Protein AF-A0A3L7XHW7-F1 (afdb_monomer_lite)

Sequence (167 aa):
MWRTCGRCRRSRNASSRWMKARDAVVLLGYLSVRNAALTSCLMQTAQTEMNLDYNAFWQFSIATGIIAEVLARVEGAPHEEAFTAGVLHHIGLLALDQGRPELLREALVIHKQSGVTPSDTEQKVFGFTDAELGGALALHWNFPESLASAVRDHARSLDTLPDTKSP

Foldseek 3Di:
DDDDDDDDDDDPPPPPPPPQVVNVLVVVVVVVLVVLVVVVVVVPVPDDDQPDDVVVLQVQLQVQLVVQLVVCVVVVHPSNLSSSLSNQLQVLLVVCSSPPVVLSVQLVVCCVVPVDDSQVSCCVRPVGHSQCSSLVVCVVVVHDNVSSCSSNCVPPDPVPDPDPPDD

Radius of gyration: 21.69 Å; chains: 1; bounding box: 42×37×94 Å

pLDDT: mean 73.98, std 20.66, range [32.12, 96.19]

Structure (mmCIF, N/CA/C/O backbone):
data_AF-A0A3L7XHW7-F1
#
_entry.id   AF-A0A3L7XHW7-F1
#
loop_
_atom_site.group_PDB
_atom_site.id
_atom_site.type_symbol
_atom_site.label_atom_id
_atom_site.label_alt_id
_atom_site.label_comp_id
_atom_site.label_asym_id
_atom_site.label_entity_id
_atom_site.label_seq_id
_atom_site.pdbx_PDB_ins_code
_atom_site.Cartn_x
_atom_site.Cartn_y
_atom_site.Cartn_z
_atom_site.occupancy
_atom_site.B_iso_or_equiv
_atom_site.auth_seq_id
_atom_site.auth_comp_id
_atom_site.auth_asym_id
_atom_site.auth_atom_id
_atom_site.pdbx_PDB_model_num
ATOM 1 N N . MET A 1 1 ? 3.753 12.344 -71.703 1.00 38.66 1 MET A N 1
ATOM 2 C CA . MET A 1 1 ? 4.387 11.022 -71.520 1.00 38.66 1 MET A CA 1
ATOM 3 C C . MET A 1 1 ? 4.256 10.669 -70.040 1.00 38.66 1 MET A C 1
ATOM 5 O O . MET A 1 1 ? 4.945 11.253 -69.222 1.00 38.66 1 MET A O 1
ATOM 9 N N . TRP A 1 2 ? 3.256 9.857 -69.685 1.00 32.12 2 TRP A N 1
ATOM 10 C CA . TRP A 1 2 ? 2.978 9.410 -68.311 1.00 32.12 2 TRP A CA 1
ATOM 11 C C . TRP A 1 2 ? 3.636 8.047 -68.063 1.00 32.12 2 TRP A C 1
ATOM 13 O O . TRP A 1 2 ? 3.565 7.211 -68.962 1.00 32.12 2 TRP A O 1
ATOM 23 N N . ARG A 1 3 ? 4.221 7.849 -66.868 1.00 36.28 3 ARG A N 1
ATOM 24 C CA . ARG A 1 3 ? 4.558 6.606 -66.108 1.00 36.28 3 ARG A CA 1
ATOM 25 C C . ARG A 1 3 ? 5.618 7.025 -65.055 1.00 36.28 3 ARG A C 1
ATOM 27 O O . ARG A 1 3 ? 6.489 7.800 -65.410 1.00 36.28 3 ARG A O 1
ATOM 34 N N . THR A 1 4 ? 5.651 6.666 -63.769 1.00 44.56 4 THR A N 1
ATOM 35 C CA . THR A 1 4 ? 4.936 5.702 -62.913 1.00 44.56 4 THR A CA 1
ATOM 36 C C . THR A 1 4 ? 5.271 6.003 -61.438 1.00 44.56 4 THR A C 1
ATOM 38 O O . THR A 1 4 ? 6.435 6.097 -61.081 1.00 44.56 4 THR A O 1
ATOM 41 N N . CYS A 1 5 ? 4.228 6.131 -60.613 1.00 39.75 5 CYS A N 1
ATOM 42 C CA . CYS A 1 5 ? 4.010 5.494 -59.303 1.00 39.75 5 CYS A 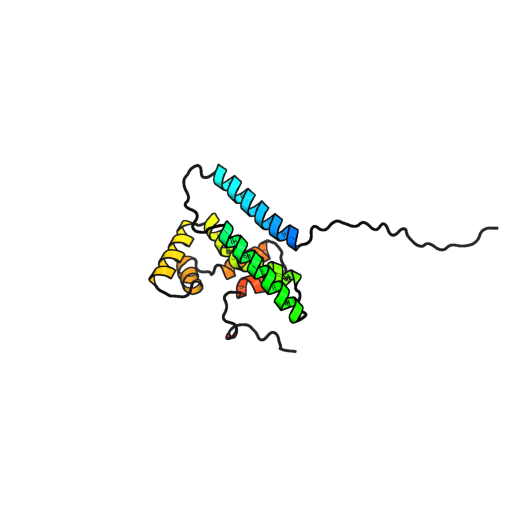CA 1
ATOM 43 C C . CYS A 1 5 ? 5.155 5.361 -58.265 1.00 39.75 5 CYS A C 1
ATOM 45 O O . CYS A 1 5 ? 6.093 4.596 -58.447 1.00 39.75 5 CYS A O 1
ATOM 47 N N . GLY A 1 6 ? 4.938 5.950 -57.079 1.00 33.47 6 GLY A N 1
ATOM 48 C CA . GLY A 1 6 ? 5.694 5.677 -55.850 1.00 33.47 6 GLY A CA 1
ATOM 49 C C . GLY A 1 6 ? 4.986 6.235 -54.614 1.00 33.47 6 GLY A C 1
ATOM 50 O O . GLY A 1 6 ? 5.365 7.261 -54.063 1.00 33.47 6 GLY A O 1
ATOM 51 N N . ARG A 1 7 ? 3.894 5.586 -54.214 1.00 43.97 7 ARG A N 1
ATOM 52 C CA . ARG A 1 7 ? 3.126 5.853 -52.992 1.00 43.97 7 ARG A CA 1
ATOM 53 C C . ARG A 1 7 ? 4.038 5.752 -51.758 1.00 43.97 7 ARG A C 1
ATOM 55 O O . ARG A 1 7 ? 4.390 4.645 -51.377 1.00 43.97 7 ARG A O 1
ATOM 62 N N . CYS A 1 8 ? 4.324 6.861 -51.074 1.00 34.16 8 CYS A N 1
ATOM 63 C CA . CYS A 1 8 ? 4.718 6.817 -49.665 1.00 34.16 8 CYS A CA 1
ATOM 64 C C . CYS A 1 8 ? 3.888 7.824 -48.863 1.00 34.16 8 CYS A C 1
ATOM 66 O O . CYS A 1 8 ? 3.802 9.010 -49.181 1.00 34.16 8 CYS A O 1
ATOM 68 N N . ARG A 1 9 ? 3.156 7.275 -47.896 1.00 36.81 9 ARG A N 1
ATOM 69 C CA . ARG A 1 9 ? 2.119 7.920 -47.092 1.00 36.81 9 ARG A CA 1
ATOM 70 C C . ARG A 1 9 ? 2.684 9.083 -46.281 1.00 36.81 9 ARG A C 1
ATOM 72 O O . ARG A 1 9 ? 3.731 8.964 -45.659 1.00 36.81 9 ARG A O 1
ATOM 79 N N . ARG A 1 10 ? 1.879 10.146 -46.176 1.00 40.97 10 ARG A N 1
ATOM 80 C CA . ARG A 1 10 ? 1.900 11.103 -45.061 1.00 40.97 10 ARG A CA 1
ATOM 81 C C . ARG A 1 10 ? 1.974 10.343 -43.730 1.00 40.97 10 ARG A C 1
ATOM 83 O O . ARG A 1 10 ? 0.967 9.774 -43.310 1.00 40.97 10 ARG A O 1
ATOM 90 N N . SER A 1 11 ? 3.119 10.389 -43.056 1.00 36.53 11 SER A N 1
ATOM 91 C CA . SER A 1 11 ? 3.155 10.224 -41.606 1.00 36.53 11 SER A CA 1
ATOM 92 C C . SER A 1 11 ? 2.684 11.540 -40.997 1.00 36.53 11 SER A C 1
ATOM 94 O O . SER A 1 11 ? 3.394 12.544 -40.988 1.00 36.53 11 SER A O 1
ATOM 96 N N . ARG A 1 12 ? 1.423 11.557 -40.562 1.00 37.59 12 ARG A N 1
ATOM 97 C CA . ARG A 1 12 ? 0.978 12.486 -39.530 1.00 37.59 12 ARG A CA 1
ATOM 98 C C . ARG A 1 12 ? 1.671 12.019 -38.252 1.00 37.59 12 ARG A C 1
ATOM 100 O O . ARG A 1 12 ? 1.258 11.003 -37.702 1.00 37.59 12 ARG A O 1
ATOM 107 N N . ASN A 1 13 ? 2.672 12.750 -37.769 1.00 36.28 13 ASN A N 1
ATOM 108 C CA . ASN A 1 13 ? 3.055 12.650 -36.364 1.00 36.28 13 ASN A CA 1
ATOM 109 C C . ASN A 1 13 ? 1.906 13.241 -35.541 1.00 36.28 13 ASN A C 1
ATOM 111 O O . ASN A 1 13 ? 1.891 14.419 -35.196 1.00 36.28 13 ASN A O 1
ATOM 115 N N . ALA A 1 14 ? 0.895 12.413 -35.290 1.00 39.47 14 ALA A N 1
ATOM 116 C CA . ALA A 1 14 ? -0.026 12.609 -34.194 1.00 39.47 14 ALA A CA 1
ATOM 117 C C . ALA A 1 14 ? 0.760 12.289 -32.921 1.00 39.47 14 ALA A C 1
ATOM 119 O O . ALA A 1 14 ? 0.809 11.150 -32.470 1.00 39.47 14 ALA A O 1
ATOM 120 N N . SER A 1 15 ? 1.420 13.302 -32.368 1.00 39.38 15 SER A N 1
ATOM 121 C CA . SER A 1 15 ? 1.868 13.301 -30.982 1.00 39.38 15 SER A CA 1
ATOM 122 C C . SER A 1 15 ? 0.622 13.301 -30.093 1.00 39.38 15 SER A C 1
ATOM 124 O O . SER A 1 15 ? 0.185 14.347 -29.608 1.00 39.38 15 SER A O 1
ATOM 126 N N . SER A 1 16 ? -0.018 12.140 -29.947 1.00 36.97 16 SER A N 1
ATOM 127 C CA . SER A 1 16 ? -1.038 11.924 -28.931 1.00 36.97 16 SER A CA 1
ATOM 128 C C . SER A 1 16 ? -0.334 12.041 -27.591 1.00 36.97 16 SER A C 1
ATOM 130 O O . SER A 1 16 ? 0.484 11.208 -27.205 1.00 36.97 16 SER A O 1
ATOM 132 N N . ARG A 1 17 ? -0.606 13.168 -26.949 1.00 39.91 17 ARG A N 1
ATOM 133 C CA . ARG A 1 17 ? -0.123 13.597 -25.650 1.00 39.91 17 ARG A CA 1
ATOM 134 C C . ARG A 1 17 ? -0.710 12.666 -24.587 1.00 39.91 17 ARG A C 1
ATOM 136 O O . ARG A 1 17 ? -1.654 13.037 -23.897 1.00 39.91 17 ARG A O 1
ATOM 143 N N . TRP A 1 18 ? -0.197 11.440 -24.501 1.00 37.34 18 TRP A N 1
ATOM 144 C CA . TRP A 1 18 ? -0.379 10.605 -23.324 1.00 37.34 18 TRP A CA 1
ATOM 145 C C . TRP A 1 18 ? 0.261 11.391 -22.183 1.00 37.34 18 TRP A C 1
ATOM 147 O O . TRP A 1 18 ? 1.479 11.567 -22.138 1.00 37.34 18 TRP A O 1
ATOM 157 N N . MET A 1 19 ? -0.571 11.971 -21.320 1.00 38.47 19 MET A N 1
ATOM 158 C CA . MET A 1 19 ? -0.148 12.334 -19.972 1.00 38.47 19 MET A CA 1
ATOM 159 C C . MET A 1 19 ? 0.566 11.085 -19.446 1.00 38.47 19 MET A C 1
ATOM 161 O O . MET A 1 19 ? -0.011 9.999 -19.541 1.00 38.47 19 MET A O 1
ATOM 165 N N . LYS A 1 20 ? 1.847 11.190 -19.066 1.00 50.34 20 LYS A N 1
ATOM 166 C CA . LYS A 1 20 ? 2.655 10.011 -18.710 1.00 50.34 20 LYS A CA 1
ATOM 167 C C . LYS A 1 20 ? 1.848 9.200 -17.700 1.00 50.34 20 LYS A C 1
ATOM 169 O O . LYS A 1 20 ? 1.232 9.813 -16.834 1.00 50.34 20 LYS A O 1
ATOM 174 N N . ALA A 1 21 ? 1.811 7.871 -17.801 1.00 51.88 21 ALA A N 1
ATOM 175 C CA . ALA A 1 21 ? 1.028 7.037 -16.880 1.00 51.88 21 ALA A CA 1
ATOM 176 C C . ALA A 1 21 ? 1.269 7.435 -15.408 1.00 51.88 21 ALA A C 1
ATOM 178 O O . ALA A 1 21 ? 0.334 7.497 -14.627 1.00 51.88 21 ALA A O 1
ATOM 179 N N . ARG A 1 22 ? 2.494 7.873 -15.087 1.00 47.69 22 ARG A N 1
ATOM 180 C CA . ARG A 1 22 ? 2.884 8.569 -13.852 1.00 47.69 22 ARG A CA 1
ATOM 181 C C . ARG A 1 22 ? 1.976 9.740 -13.446 1.00 47.69 22 ARG A C 1
ATOM 183 O O . ARG A 1 22 ? 1.453 9.753 -12.338 1.00 47.69 22 ARG A O 1
ATOM 190 N N . ASP A 1 23 ? 1.801 10.717 -14.331 1.00 47.56 23 ASP A N 1
ATOM 191 C CA . ASP A 1 23 ? 0.940 11.878 -14.103 1.00 47.56 23 ASP A CA 1
ATOM 192 C C . ASP A 1 23 ? -0.522 11.437 -14.040 1.00 47.56 23 ASP A C 1
ATOM 194 O O . ASP A 1 23 ? -1.269 11.928 -13.209 1.00 47.56 23 ASP A O 1
ATOM 198 N N . ALA A 1 24 ? -0.927 10.477 -14.874 1.00 50.34 24 ALA A N 1
ATOM 199 C CA . ALA A 1 24 ? -2.293 9.973 -14.901 1.00 50.34 24 ALA A CA 1
ATOM 200 C C . ALA A 1 24 ? -2.657 9.185 -13.636 1.00 50.34 24 ALA A C 1
ATOM 202 O O . ALA A 1 24 ? -3.743 9.390 -13.127 1.00 50.34 24 ALA A O 1
ATOM 203 N N . VAL A 1 25 ? -1.788 8.338 -13.083 1.00 55.59 25 VAL A N 1
ATOM 204 C CA . VAL A 1 25 ? -2.070 7.569 -11.858 1.00 55.59 25 VAL A CA 1
ATOM 205 C C . VAL A 1 25 ? -2.076 8.479 -10.636 1.00 55.59 25 VAL A C 1
ATOM 207 O O . VAL A 1 25 ? -2.987 8.386 -9.819 1.00 55.59 25 VAL A O 1
ATOM 210 N N . VAL A 1 26 ? -1.126 9.414 -10.536 1.00 55.91 26 VAL A N 1
ATOM 211 C CA . VAL A 1 26 ? -1.123 10.408 -9.454 1.00 55.91 26 VAL A CA 1
ATOM 212 C C . VAL A 1 26 ? -2.347 11.320 -9.559 1.00 55.91 26 VAL A C 1
ATOM 214 O O . VAL A 1 26 ? -3.008 11.573 -8.557 1.00 55.91 26 VAL A O 1
ATOM 217 N N . LEU A 1 27 ? -2.703 11.774 -10.764 1.00 53.81 27 LEU A N 1
ATOM 218 C CA . LEU A 1 27 ? -3.855 12.647 -10.986 1.00 53.81 27 LEU A CA 1
ATOM 219 C C . LEU A 1 27 ? -5.187 11.893 -10.873 1.00 53.81 27 LEU A C 1
ATOM 221 O O . LEU A 1 27 ? -6.140 12.477 -10.386 1.00 53.81 27 LEU A O 1
ATOM 225 N N . LEU A 1 28 ? -5.283 10.624 -11.278 1.00 55.44 28 LEU A N 1
ATOM 226 C CA . LEU A 1 28 ? -6.484 9.792 -11.124 1.00 55.44 28 LEU A CA 1
ATOM 227 C C . LEU A 1 28 ? -6.673 9.371 -9.672 1.00 55.44 28 LEU A C 1
ATOM 229 O O . LEU A 1 28 ? -7.797 9.445 -9.188 1.00 55.44 28 LEU A O 1
ATOM 233 N N . GLY A 1 29 ? -5.602 8.997 -8.969 1.00 55.59 29 GLY A N 1
ATOM 234 C CA . GLY A 1 29 ? -5.625 8.763 -7.528 1.00 55.59 29 GLY A CA 1
ATOM 235 C C . GLY A 1 29 ? -6.062 10.027 -6.798 1.00 55.59 29 GLY A C 1
ATOM 236 O O . GLY A 1 29 ? -7.065 10.014 -6.096 1.00 55.59 29 GLY A O 1
ATOM 237 N N . TYR A 1 30 ? -5.413 11.161 -7.075 1.00 57.78 30 TYR A N 1
ATOM 238 C CA . TYR A 1 30 ? -5.784 12.456 -6.508 1.00 57.78 30 TYR A CA 1
ATOM 239 C C . TYR A 1 30 ? -7.214 12.879 -6.863 1.00 57.78 30 TYR A C 1
ATOM 241 O O . TYR A 1 30 ? -7.951 13.283 -5.977 1.00 57.78 30 TYR A O 1
ATOM 249 N N . LEU A 1 31 ? -7.648 12.796 -8.124 1.00 53.06 31 LEU A N 1
ATOM 250 C CA . LEU A 1 31 ? -8.982 13.239 -8.549 1.00 53.06 31 LEU A CA 1
ATOM 251 C C . LEU A 1 31 ? -10.086 12.296 -8.080 1.00 53.06 31 LEU A C 1
ATOM 253 O O . LEU A 1 31 ? -11.152 12.783 -7.723 1.00 53.06 31 LEU A O 1
ATOM 257 N N . SER A 1 32 ? -9.855 10.983 -8.046 1.00 50.47 32 SER A N 1
ATOM 258 C CA . SER A 1 32 ? -10.840 10.013 -7.551 1.00 50.47 32 SER A CA 1
ATOM 259 C C . SER A 1 32 ? -10.973 10.115 -6.039 1.00 50.47 32 SER A C 1
ATOM 261 O O . SER A 1 32 ? -12.089 10.192 -5.544 1.00 50.47 32 SER A O 1
ATOM 263 N N . VAL A 1 33 ? -9.856 10.243 -5.317 1.00 51.50 33 VAL A N 1
ATOM 264 C CA . VAL A 1 33 ? -9.843 10.467 -3.864 1.00 51.50 33 VAL A CA 1
ATOM 265 C C . VAL A 1 33 ? -10.406 11.842 -3.525 1.00 51.50 33 VAL A C 1
ATOM 267 O O . VAL A 1 33 ? -11.196 11.947 -2.600 1.00 51.50 33 VAL A O 1
ATOM 270 N N . ARG A 1 34 ? -10.093 12.894 -4.293 1.00 46.00 34 ARG A N 1
ATOM 271 C CA . ARG A 1 34 ? -10.669 14.235 -4.110 1.00 46.00 34 ARG A CA 1
ATOM 272 C C . ARG A 1 34 ? -12.157 14.247 -4.410 1.00 46.00 34 ARG A C 1
ATOM 274 O O . ARG A 1 34 ? -12.903 14.870 -3.673 1.00 46.00 34 ARG A O 1
ATOM 281 N N . ASN A 1 35 ? -12.609 13.594 -5.475 1.00 46.56 35 ASN A N 1
ATOM 282 C CA . ASN A 1 35 ? -14.028 13.560 -5.814 1.00 46.56 35 ASN A CA 1
ATOM 283 C C . ASN A 1 35 ? -14.808 12.671 -4.841 1.00 46.56 35 ASN A C 1
ATOM 285 O O . ASN A 1 35 ? -15.908 13.055 -4.457 1.00 46.56 35 ASN A O 1
ATOM 289 N N . ALA A 1 36 ? -14.239 11.554 -4.382 1.00 50.59 36 ALA A N 1
ATOM 290 C CA . ALA A 1 36 ? -14.796 10.748 -3.299 1.00 50.59 36 ALA A CA 1
ATOM 291 C C . ALA A 1 36 ? -14.843 11.550 -1.995 1.00 50.59 36 ALA A C 1
ATOM 293 O O . ALA A 1 36 ? -15.895 11.614 -1.380 1.00 50.59 36 ALA A O 1
ATOM 294 N N . ALA A 1 37 ? -13.773 12.262 -1.635 1.00 46.47 37 ALA A N 1
ATOM 295 C CA . ALA A 1 37 ? -13.726 13.134 -0.465 1.00 46.47 37 ALA A CA 1
ATOM 296 C C . ALA A 1 37 ? -14.694 14.319 -0.573 1.00 46.47 37 ALA A C 1
ATOM 298 O O . ALA A 1 37 ? -15.326 14.662 0.410 1.00 46.47 37 ALA A O 1
ATOM 299 N N . LEU A 1 38 ? -14.875 14.931 -1.747 1.00 45.19 38 LEU A N 1
ATOM 300 C CA . LEU A 1 38 ? -15.845 16.012 -1.956 1.00 45.19 38 LEU A CA 1
ATOM 301 C C . LEU A 1 38 ? -17.286 15.493 -1.916 1.00 45.19 38 LEU A C 1
ATOM 303 O O . LEU A 1 38 ? -18.140 16.120 -1.297 1.00 45.19 38 LEU A O 1
ATOM 307 N N . THR A 1 39 ? -17.550 14.338 -2.532 1.00 42.44 39 THR A N 1
ATOM 308 C CA . THR A 1 39 ? -18.858 13.667 -2.459 1.00 42.44 39 THR A CA 1
ATOM 309 C C . THR A 1 39 ? -19.147 13.231 -1.024 1.00 42.44 39 THR A C 1
ATOM 311 O O . THR A 1 39 ? -20.259 13.409 -0.542 1.00 42.44 39 THR A O 1
ATOM 314 N N . SER A 1 40 ? -18.126 12.759 -0.307 1.00 44.00 40 SER A N 1
ATOM 315 C CA . SER A 1 40 ? -18.204 12.377 1.099 1.00 44.00 40 SER A CA 1
ATOM 316 C C . SER A 1 40 ? -18.366 13.588 2.013 1.00 44.00 40 SER A C 1
ATOM 318 O O . SER A 1 40 ? -19.226 13.550 2.871 1.00 44.00 40 SER A O 1
ATOM 320 N N . CYS A 1 41 ? -17.667 14.707 1.798 1.00 43.12 41 CYS A N 1
ATOM 321 C CA . CYS A 1 41 ? -17.870 15.967 2.528 1.00 43.12 41 CYS A CA 1
ATOM 322 C C . CYS A 1 41 ? -19.288 16.516 2.336 1.00 43.12 41 CYS A C 1
ATOM 324 O O . CYS A 1 41 ? -19.870 17.060 3.270 1.00 43.12 41 CYS A O 1
ATOM 326 N N . LEU A 1 42 ? -19.861 16.354 1.138 1.00 47.00 42 LEU A N 1
ATOM 327 C CA . LEU A 1 42 ? -21.264 16.685 0.876 1.00 47.00 42 LEU A CA 1
ATOM 328 C C . LEU A 1 42 ? -22.234 15.736 1.603 1.00 47.00 42 LEU A C 1
ATOM 330 O O . LEU A 1 42 ? -23.349 16.149 1.911 1.00 47.00 42 LEU A O 1
ATOM 334 N N . MET A 1 43 ? -21.815 14.504 1.913 1.00 46.94 43 MET A N 1
ATOM 335 C CA . MET A 1 43 ? -22.581 13.547 2.723 1.00 46.94 43 MET A CA 1
ATOM 336 C C . MET A 1 43 ? -22.271 13.614 4.236 1.00 46.94 43 MET A C 1
ATOM 338 O O . MET A 1 43 ? -23.107 13.216 5.041 1.00 46.94 43 MET A O 1
ATOM 342 N N . GLN A 1 44 ? -21.123 14.171 4.635 1.00 42.00 44 GLN A N 1
ATOM 343 C CA . GLN A 1 44 ? -20.580 14.250 5.999 1.00 42.00 44 GLN A CA 1
ATOM 344 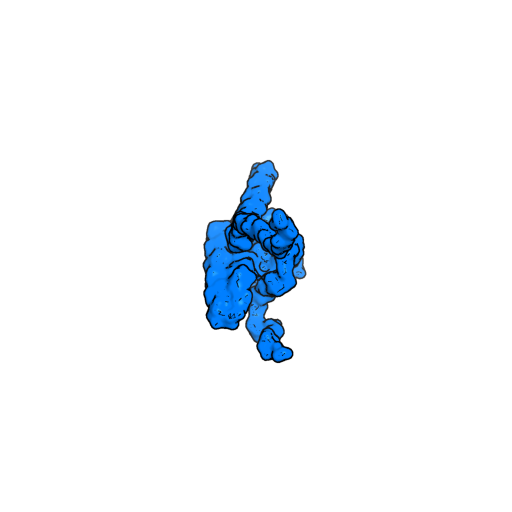C C . GLN A 1 44 ? -20.620 15.675 6.567 1.00 42.00 44 GLN A C 1
ATOM 346 O O . GLN A 1 44 ? -19.706 16.144 7.241 1.00 42.00 44 GLN A O 1
ATOM 351 N N . THR A 1 45 ? -21.767 16.332 6.451 1.00 40.97 45 THR A N 1
ATOM 352 C CA . THR A 1 45 ? -22.197 17.221 7.543 1.00 40.97 45 THR A CA 1
ATOM 353 C C . THR A 1 45 ? -22.476 16.441 8.845 1.00 40.97 45 THR A C 1
ATOM 355 O O . THR A 1 45 ? -22.800 17.042 9.866 1.00 40.97 45 THR A O 1
ATOM 358 N N . ALA A 1 46 ? -22.266 15.118 8.849 1.00 45.03 46 ALA A N 1
ATOM 359 C CA . ALA A 1 46 ? -22.148 14.258 10.016 1.00 45.03 46 ALA A CA 1
ATOM 360 C C . ALA A 1 46 ? -20.716 13.684 10.134 1.00 45.03 46 ALA A C 1
ATOM 362 O O . ALA A 1 46 ? -20.381 12.694 9.499 1.00 45.03 46 ALA A O 1
ATOM 363 N N . GLN A 1 47 ? -19.878 14.373 10.913 1.00 47.62 47 GLN A N 1
ATOM 364 C CA . GLN A 1 47 ? -18.710 13.893 11.675 1.00 47.62 47 GLN A CA 1
ATOM 365 C C . GLN A 1 47 ? -18.116 12.510 11.313 1.00 47.62 47 GLN A C 1
ATOM 367 O O . GLN A 1 47 ? -18.606 11.488 11.788 1.00 47.62 47 GLN A O 1
ATOM 372 N N . THR A 1 48 ? -16.963 12.478 10.637 1.00 52.38 48 THR A N 1
ATOM 373 C CA . THR A 1 48 ? -16.045 11.323 10.723 1.00 52.38 48 THR A CA 1
ATOM 374 C C . THR A 1 48 ? -14.614 11.811 10.895 1.00 52.38 48 THR A C 1
ATOM 376 O O . THR A 1 48 ? -14.114 12.612 10.107 1.00 52.38 48 THR A O 1
ATOM 379 N N . GLU A 1 49 ? -13.973 11.365 11.972 1.00 63.53 49 GLU A N 1
ATOM 380 C CA . GLU A 1 49 ? -12.554 11.587 12.235 1.00 63.53 49 GLU A CA 1
ATOM 381 C C . GLU A 1 49 ? -11.738 10.734 11.251 1.00 63.53 49 GLU A C 1
ATOM 383 O O . GLU A 1 49 ? -11.924 9.521 11.185 1.00 63.53 49 GLU A O 1
ATOM 388 N N . MET A 1 50 ? -10.867 11.365 10.458 1.00 70.62 50 MET A N 1
ATOM 389 C CA . MET A 1 50 ? -9.936 10.652 9.574 1.00 70.62 50 MET A CA 1
ATOM 390 C C . MET A 1 50 ? -8.845 9.993 10.422 1.00 70.62 50 MET A C 1
ATOM 392 O O . MET A 1 50 ? -8.256 10.660 11.276 1.00 70.62 50 MET A O 1
ATOM 396 N N . ASN A 1 51 ? -8.539 8.714 10.183 1.00 86.12 51 ASN A N 1
ATOM 397 C CA . ASN A 1 51 ? -7.479 8.023 10.928 1.00 86.12 51 ASN A CA 1
ATOM 398 C C . ASN A 1 51 ? -6.091 8.259 10.327 1.00 86.12 51 ASN A C 1
ATOM 400 O O . ASN A 1 51 ? -5.086 8.117 11.023 1.00 86.12 51 ASN A O 1
ATOM 404 N N . LEU A 1 52 ? -6.029 8.592 9.035 1.00 85.94 52 LEU A N 1
ATOM 405 C CA . LEU A 1 52 ? -4.782 8.818 8.311 1.00 85.94 52 LEU A CA 1
ATOM 406 C C . LEU A 1 52 ? -4.539 10.313 8.084 1.00 85.94 52 LEU A C 1
ATOM 408 O O . LEU A 1 52 ? -5.443 11.063 7.718 1.00 85.94 52 LEU A O 1
ATOM 412 N N . ASP A 1 53 ? -3.279 10.735 8.201 1.00 86.12 53 ASP A N 1
ATOM 413 C CA . ASP A 1 53 ? -2.833 12.007 7.629 1.00 86.12 53 ASP A CA 1
ATOM 414 C C . ASP A 1 53 ? -2.583 11.810 6.129 1.00 86.12 53 ASP A C 1
ATOM 416 O O . ASP A 1 53 ? -1.602 11.187 5.716 1.00 86.12 53 ASP A O 1
ATOM 420 N N . TYR A 1 54 ? -3.477 12.347 5.299 1.00 81.88 54 TYR A N 1
ATOM 421 C CA . TYR A 1 54 ? -3.425 12.134 3.852 1.00 81.88 54 TYR A CA 1
ATOM 422 C C . TYR A 1 54 ? -2.203 12.798 3.215 1.00 81.88 54 TYR A C 1
ATOM 424 O O . TYR A 1 54 ? -1.687 12.298 2.216 1.00 81.88 54 TYR A O 1
ATOM 432 N N . ASN A 1 55 ? -1.702 13.898 3.782 1.00 77.25 55 ASN A N 1
ATOM 433 C CA . ASN A 1 55 ? -0.497 14.535 3.261 1.00 77.25 55 ASN A CA 1
ATOM 434 C C . ASN A 1 55 ? 0.718 13.645 3.513 1.00 77.25 55 ASN A C 1
ATOM 436 O O . ASN A 1 55 ? 1.488 13.390 2.585 1.00 77.25 55 ASN A O 1
ATOM 440 N N . ALA A 1 56 ? 0.862 13.136 4.739 1.00 79.31 56 ALA A N 1
ATOM 441 C CA . ALA A 1 56 ? 1.936 12.210 5.084 1.00 79.31 56 ALA A CA 1
ATOM 442 C C . ALA A 1 56 ? 1.845 10.910 4.264 1.00 79.31 56 ALA A C 1
ATOM 444 O O . ALA A 1 56 ? 2.852 10.448 3.726 1.00 79.31 56 ALA A O 1
ATOM 445 N N . PHE A 1 57 ? 0.634 10.372 4.089 1.00 84.50 57 PHE A N 1
ATOM 446 C CA . PHE A 1 57 ? 0.370 9.184 3.276 1.00 84.50 57 PHE A CA 1
ATOM 447 C C . PHE A 1 57 ? 0.856 9.347 1.829 1.00 84.50 57 PHE A C 1
ATOM 449 O O . PHE A 1 57 ? 1.594 8.503 1.315 1.00 84.50 57 PHE A O 1
ATOM 456 N N . TRP A 1 58 ? 0.482 10.445 1.163 1.00 83.31 58 TRP A N 1
ATOM 457 C CA . TRP A 1 58 ? 0.882 10.676 -0.226 1.00 83.31 58 TRP A CA 1
ATOM 458 C C . TRP A 1 58 ? 2.373 10.976 -0.360 1.00 83.31 58 TRP A C 1
ATOM 460 O O . TRP A 1 58 ? 2.992 10.523 -1.322 1.00 83.31 58 TRP A O 1
ATOM 470 N N . GLN A 1 59 ? 2.971 11.688 0.599 1.00 79.25 59 GLN A N 1
ATOM 471 C CA . GLN A 1 59 ? 4.419 11.906 0.621 1.00 79.25 59 GLN A CA 1
ATOM 472 C C . GLN A 1 59 ? 5.182 10.583 0.713 1.00 79.25 59 GLN A C 1
ATOM 474 O O . GLN A 1 59 ? 6.097 10.359 -0.081 1.00 79.25 59 GLN A O 1
ATOM 479 N N . PHE A 1 60 ? 4.773 9.693 1.622 1.00 85.62 60 PHE A N 1
ATOM 480 C CA . PHE A 1 60 ? 5.363 8.364 1.760 1.00 85.62 60 PHE A CA 1
ATOM 481 C C . PHE A 1 60 ? 5.192 7.537 0.482 1.00 85.62 60 PHE A C 1
ATOM 483 O O . PHE A 1 60 ? 6.171 7.043 -0.069 1.00 85.62 60 PHE A O 1
ATOM 490 N N . SER A 1 61 ? 3.972 7.472 -0.051 1.00 84.00 61 SER A N 1
ATOM 491 C CA . SER A 1 61 ? 3.655 6.703 -1.261 1.00 84.00 61 SER A CA 1
ATOM 492 C C . SER A 1 61 ? 4.472 7.164 -2.473 1.00 84.00 61 SER A C 1
ATOM 494 O O . SER A 1 61 ? 5.047 6.356 -3.202 1.00 84.00 61 SER A O 1
ATOM 496 N N . ILE A 1 62 ? 4.589 8.479 -2.680 1.00 81.69 62 ILE A N 1
ATOM 497 C CA . ILE A 1 62 ? 5.384 9.040 -3.779 1.00 81.69 62 ILE A CA 1
ATOM 498 C C . ILE A 1 62 ? 6.877 8.773 -3.566 1.00 81.69 62 ILE A C 1
ATOM 500 O O . ILE A 1 62 ? 7.564 8.415 -4.524 1.00 81.69 62 ILE A O 1
ATOM 504 N N . ALA A 1 63 ? 7.388 8.923 -2.340 1.00 81.94 63 ALA A N 1
ATOM 505 C CA . ALA A 1 63 ? 8.786 8.632 -2.030 1.00 81.94 63 ALA A CA 1
ATOM 506 C C . ALA A 1 63 ? 9.127 7.158 -2.301 1.00 81.94 63 ALA A C 1
ATOM 508 O O . ALA A 1 63 ? 10.112 6.880 -2.987 1.00 81.94 63 ALA A O 1
ATOM 509 N N . THR A 1 64 ? 8.280 6.226 -1.856 1.00 91.25 64 THR A N 1
ATOM 510 C CA . THR A 1 64 ? 8.423 4.788 -2.123 1.00 91.25 64 THR A CA 1
ATOM 511 C C . THR A 1 64 ? 8.378 4.490 -3.619 1.00 91.25 64 THR A C 1
ATOM 513 O O . THR A 1 64 ? 9.241 3.769 -4.116 1.00 91.25 64 THR A O 1
ATOM 516 N N . GLY A 1 65 ? 7.455 5.102 -4.369 1.00 85.38 65 GLY A N 1
ATOM 517 C CA . GLY A 1 65 ? 7.409 4.994 -5.831 1.00 85.38 65 GLY A CA 1
ATOM 518 C C . GLY A 1 65 ? 8.703 5.448 -6.510 1.00 85.38 65 GLY A C 1
ATOM 519 O O . GLY A 1 65 ? 9.231 4.746 -7.370 1.00 85.38 65 GLY A O 1
ATOM 520 N N . ILE A 1 66 ? 9.265 6.590 -6.102 1.00 83.00 66 ILE A N 1
ATOM 521 C CA . ILE A 1 66 ? 10.544 7.086 -6.641 1.00 83.00 66 ILE A CA 1
ATOM 522 C C . ILE A 1 66 ? 11.678 6.095 -6.350 1.00 83.00 66 ILE A C 1
ATOM 524 O O . ILE A 1 66 ? 12.466 5.790 -7.244 1.00 83.00 66 ILE A O 1
ATOM 528 N N . ILE A 1 67 ? 11.765 5.581 -5.122 1.00 93.12 67 ILE A N 1
ATOM 529 C CA . ILE A 1 67 ? 12.810 4.626 -4.730 1.00 93.12 67 ILE A CA 1
ATOM 530 C C . ILE A 1 67 ? 12.666 3.319 -5.521 1.00 93.12 67 ILE A C 1
ATOM 532 O O . ILE A 1 67 ? 13.651 2.838 -6.079 1.00 93.12 67 ILE A O 1
ATOM 536 N N . ALA A 1 68 ? 11.451 2.781 -5.633 1.00 91.00 68 ALA A N 1
ATOM 537 C CA . ALA A 1 68 ? 11.168 1.571 -6.400 1.00 91.00 68 ALA A CA 1
ATOM 538 C C . ALA A 1 68 ? 11.540 1.729 -7.884 1.00 91.00 68 ALA A C 1
ATOM 540 O O . ALA A 1 68 ? 12.149 0.834 -8.467 1.00 91.00 68 ALA A O 1
ATOM 541 N N . GLU A 1 69 ? 11.249 2.888 -8.484 1.00 86.62 69 GLU A N 1
ATOM 542 C CA . GLU A 1 69 ? 11.656 3.207 -9.856 1.00 86.62 69 GLU A CA 1
ATOM 543 C C . GLU A 1 69 ? 13.181 3.183 -10.015 1.00 86.62 69 GLU A C 1
ATOM 545 O O . GLU A 1 69 ? 13.699 2.602 -10.970 1.00 86.62 69 GLU A O 1
ATOM 550 N N . VAL A 1 70 ? 13.909 3.812 -9.086 1.00 92.69 70 VAL A N 1
ATOM 551 C CA . VAL A 1 70 ? 15.377 3.858 -9.112 1.00 92.69 70 VAL A CA 1
ATOM 552 C C . VAL A 1 70 ? 15.964 2.452 -9.006 1.00 92.69 70 VAL A C 1
ATOM 554 O O . VAL A 1 70 ? 16.835 2.107 -9.802 1.00 92.69 70 VAL A O 1
ATOM 557 N N . LEU A 1 71 ? 15.465 1.627 -8.085 1.00 94.81 71 LEU A N 1
ATOM 558 C CA . LEU A 1 71 ? 15.918 0.243 -7.924 1.00 94.81 71 LEU A CA 1
ATOM 559 C C . LEU A 1 71 ? 15.636 -0.593 -9.178 1.00 94.81 71 LEU A C 1
ATOM 561 O O . LEU A 1 71 ? 16.531 -1.267 -9.684 1.00 94.81 71 LEU A O 1
ATOM 565 N N . ALA A 1 72 ? 14.436 -0.483 -9.748 1.00 90.62 72 ALA A N 1
ATOM 566 C CA . ALA A 1 72 ? 14.084 -1.190 -10.974 1.00 90.62 72 ALA A CA 1
ATOM 567 C C . ALA A 1 72 ? 14.973 -0.786 -12.162 1.00 90.62 72 ALA A C 1
ATOM 569 O O . ALA A 1 72 ? 15.339 -1.637 -12.968 1.00 90.62 72 ALA A O 1
ATOM 570 N N . ARG A 1 73 ? 15.378 0.489 -12.259 1.00 90.81 73 ARG A N 1
ATOM 571 C CA . ARG A 1 73 ? 16.334 0.942 -13.285 1.00 90.81 73 ARG A CA 1
ATOM 572 C C . ARG A 1 73 ? 17.703 0.286 -13.133 1.00 90.81 73 ARG A C 1
ATOM 574 O O . ARG A 1 73 ? 18.297 -0.068 -14.146 1.00 90.81 73 ARG A O 1
ATOM 581 N N . VAL A 1 74 ? 18.196 0.149 -11.902 1.00 96.19 74 VAL A N 1
ATOM 582 C CA . VAL A 1 74 ? 19.495 -0.486 -11.618 1.00 96.19 74 VAL A CA 1
ATOM 583 C C . VAL A 1 74 ? 19.473 -1.966 -12.003 1.00 96.19 74 VAL A C 1
ATOM 585 O O . VAL A 1 74 ? 20.424 -2.447 -12.611 1.00 96.19 74 VAL A O 1
ATOM 588 N N . GLU A 1 75 ? 18.365 -2.654 -11.737 1.00 93.38 75 GLU A N 1
ATOM 589 C CA . GLU A 1 75 ? 18.189 -4.082 -12.037 1.00 93.38 75 GLU A CA 1
ATOM 590 C C . GLU A 1 75 ? 17.744 -4.367 -13.486 1.00 93.38 75 GLU A C 1
ATOM 592 O O . GLU A 1 75 ? 17.600 -5.523 -13.878 1.00 93.38 75 GLU A O 1
ATOM 597 N N . GLY A 1 76 ? 17.499 -3.336 -14.305 1.00 90.00 76 GLY A N 1
ATOM 598 C CA . GLY A 1 76 ? 16.985 -3.501 -15.672 1.00 90.00 76 GLY A CA 1
ATOM 599 C C . GLY A 1 76 ? 15.531 -3.995 -15.748 1.00 90.00 76 GLY A C 1
ATOM 600 O O . GLY A 1 76 ? 15.107 -4.506 -16.784 1.00 90.00 76 GLY A O 1
ATOM 601 N N . ALA A 1 77 ? 14.766 -3.842 -14.667 1.00 89.06 77 ALA A N 1
ATOM 602 C CA . ALA A 1 77 ? 13.364 -4.229 -14.561 1.00 89.06 77 ALA A CA 1
ATOM 603 C C . ALA A 1 77 ? 12.406 -3.119 -15.069 1.00 89.06 77 ALA A C 1
ATOM 605 O O . ALA A 1 77 ? 12.826 -1.969 -15.256 1.00 89.06 77 ALA A O 1
ATOM 606 N N . PRO A 1 78 ? 11.104 -3.415 -15.279 1.00 80.19 78 PRO A N 1
ATOM 607 C CA . PRO A 1 78 ? 10.099 -2.432 -15.707 1.00 80.19 78 PRO A CA 1
ATOM 608 C C . PRO A 1 78 ? 9.902 -1.276 -14.702 1.00 80.19 78 PRO A C 1
ATOM 610 O O . PRO A 1 78 ? 9.059 -1.315 -13.807 1.00 80.19 78 PRO A O 1
ATOM 613 N N . HIS A 1 79 ? 10.677 -0.202 -14.853 1.00 81.44 79 HIS A N 1
ATOM 614 C CA . HIS A 1 79 ? 10.753 0.865 -13.851 1.00 81.44 79 HIS A CA 1
ATOM 615 C C . HIS A 1 79 ? 9.471 1.704 -13.700 1.00 81.44 79 HIS A C 1
ATOM 617 O O . HIS A 1 79 ? 9.171 2.169 -12.604 1.00 81.44 79 HIS A O 1
ATOM 623 N N . GLU A 1 80 ? 8.6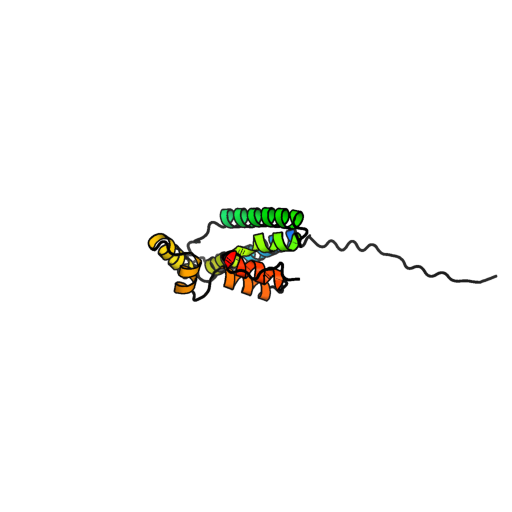93 1.908 -14.771 1.00 77.56 80 GLU A N 1
ATOM 624 C CA . GLU A 1 80 ? 7.432 2.674 -14.698 1.00 77.56 80 GLU A CA 1
ATOM 625 C C . GLU A 1 80 ? 6.364 1.927 -13.890 1.00 77.56 80 GLU A C 1
ATOM 627 O O . GLU A 1 80 ? 5.582 2.531 -13.152 1.00 77.56 80 GLU A O 1
ATOM 632 N N . GLU A 1 81 ? 6.363 0.601 -13.999 1.00 81.19 81 GLU A N 1
ATOM 633 C CA . GLU A 1 81 ? 5.488 -0.269 -13.227 1.00 81.19 81 GLU A CA 1
ATOM 634 C C . GLU A 1 81 ? 5.901 -0.288 -11.754 1.00 81.19 81 GLU A C 1
ATOM 636 O O . GLU A 1 81 ? 5.047 -0.124 -10.888 1.00 81.19 81 GLU A O 1
ATOM 641 N N . ALA A 1 82 ? 7.207 -0.356 -11.469 1.00 86.94 82 ALA A N 1
ATOM 642 C CA . ALA A 1 82 ? 7.742 -0.270 -10.110 1.00 86.94 82 ALA A CA 1
ATOM 643 C C . ALA A 1 82 ? 7.391 1.060 -9.418 1.00 86.94 82 ALA A C 1
ATOM 645 O O . ALA A 1 82 ? 6.978 1.054 -8.258 1.00 86.94 82 ALA A O 1
ATOM 646 N N . PHE A 1 83 ? 7.475 2.192 -10.134 1.00 84.25 83 PHE A N 1
ATOM 647 C CA . PHE A 1 83 ? 6.998 3.483 -9.622 1.00 84.25 83 PHE A CA 1
ATOM 648 C C . PHE A 1 83 ? 5.527 3.401 -9.214 1.00 84.25 83 PHE A C 1
ATOM 650 O O . PHE A 1 83 ? 5.141 3.820 -8.124 1.00 84.25 83 PHE A O 1
ATOM 657 N N . THR A 1 84 ? 4.703 2.854 -10.106 1.00 84.81 84 THR A N 1
ATOM 658 C CA . THR A 1 84 ? 3.253 2.799 -9.929 1.00 84.81 84 THR A CA 1
ATOM 659 C C . THR A 1 84 ? 2.873 1.878 -8.770 1.00 84.81 84 THR A C 1
ATOM 661 O O . THR A 1 84 ? 2.076 2.273 -7.923 1.00 84.81 84 THR A O 1
ATOM 664 N N . ALA A 1 85 ? 3.495 0.701 -8.670 1.00 88.69 85 ALA A N 1
ATOM 665 C CA . ALA A 1 85 ? 3.327 -0.210 -7.541 1.00 88.69 85 ALA A CA 1
ATOM 666 C C . ALA A 1 85 ? 3.740 0.457 -6.219 1.00 88.69 85 ALA A C 1
ATOM 668 O O . ALA A 1 85 ? 2.989 0.411 -5.249 1.00 88.69 85 ALA A O 1
ATOM 669 N N . GLY A 1 86 ? 4.873 1.167 -6.195 1.00 88.50 86 GLY A N 1
ATOM 670 C CA . GLY A 1 86 ? 5.326 1.899 -5.012 1.00 88.50 86 GLY A CA 1
ATOM 671 C C . GLY A 1 86 ? 4.413 3.063 -4.609 1.00 88.50 86 GLY A C 1
ATOM 672 O O . GLY A 1 86 ? 4.309 3.356 -3.427 1.00 88.50 86 GLY A O 1
ATOM 673 N N . VAL A 1 87 ? 3.687 3.692 -5.535 1.00 86.50 87 VAL A N 1
ATOM 674 C CA . VAL A 1 87 ? 2.660 4.693 -5.183 1.00 86.50 87 VAL A CA 1
ATOM 675 C C . VAL A 1 87 ? 1.375 4.039 -4.670 1.00 86.50 87 VAL A C 1
ATOM 677 O O . VAL A 1 87 ? 0.707 4.599 -3.806 1.00 86.50 87 VAL A O 1
ATOM 680 N N . LEU A 1 88 ? 1.010 2.870 -5.196 1.00 88.69 88 LEU A N 1
ATOM 681 C CA . LEU A 1 88 ? -0.272 2.225 -4.910 1.00 88.69 88 LEU A CA 1
ATOM 682 C C . LEU A 1 88 ? -0.225 1.193 -3.776 1.00 88.69 88 LEU A C 1
ATOM 684 O O . LEU A 1 88 ? -1.286 0.732 -3.369 1.00 88.69 88 LEU A O 1
ATOM 688 N N . HIS A 1 89 ? 0.950 0.834 -3.255 1.00 93.06 89 HIS A N 1
ATOM 689 C CA . HIS A 1 89 ? 1.093 -0.296 -2.327 1.00 93.06 89 HIS A CA 1
ATOM 690 C C . HIS A 1 89 ? 0.173 -0.231 -1.091 1.00 93.06 89 HIS A C 1
ATOM 692 O O . HIS A 1 89 ? -0.423 -1.243 -0.743 1.00 93.06 89 HIS A O 1
ATOM 698 N N . HIS A 1 90 ? -0.042 0.953 -0.506 1.00 93.06 90 HIS A N 1
ATOM 699 C CA . HIS A 1 90 ? -0.954 1.152 0.634 1.00 93.06 90 HIS A CA 1
ATOM 700 C C . HIS A 1 90 ? -2.327 1.732 0.260 1.00 93.06 90 HIS A C 1
ATOM 702 O O . HIS A 1 90 ? -3.034 2.286 1.106 1.00 93.06 90 HIS A O 1
ATOM 708 N N . ILE A 1 91 ? -2.751 1.636 -1.003 1.00 89.81 91 ILE A N 1
ATOM 709 C CA . ILE A 1 91 ? -4.050 2.187 -1.425 1.00 89.81 91 ILE A CA 1
ATOM 710 C C . ILE A 1 91 ? -5.239 1.516 -0.711 1.00 89.81 91 ILE A C 1
ATOM 712 O O . ILE A 1 91 ? -6.290 2.138 -0.558 1.00 89.81 91 ILE A O 1
ATOM 716 N N . GLY A 1 92 ? -5.063 0.284 -0.217 1.00 90.88 92 GLY A N 1
ATOM 717 C CA . GLY A 1 92 ? -6.052 -0.414 0.604 1.00 90.88 92 GLY A CA 1
ATOM 718 C C . GLY A 1 92 ? -6.351 0.297 1.927 1.00 90.88 92 GLY A C 1
ATOM 719 O O . GLY A 1 92 ? -7.519 0.407 2.295 1.00 90.88 92 GLY A O 1
ATOM 720 N N . LEU A 1 93 ? -5.342 0.875 2.594 1.00 91.56 93 LEU A N 1
ATOM 721 C CA . LEU A 1 93 ? -5.546 1.665 3.818 1.00 91.56 93 LEU A CA 1
ATOM 722 C C . LEU A 1 93 ? -6.404 2.901 3.555 1.00 91.56 93 LEU A C 1
ATOM 724 O O . LEU A 1 93 ? -7.300 3.210 4.336 1.00 91.56 93 LEU A O 1
ATOM 728 N N . LEU A 1 94 ? -6.167 3.588 2.434 1.00 88.38 94 LEU A N 1
ATOM 729 C CA . LEU A 1 94 ? -6.960 4.756 2.056 1.00 88.38 94 LEU A CA 1
ATOM 730 C C . LEU A 1 94 ? -8.416 4.373 1.757 1.00 88.38 94 LEU A C 1
ATOM 732 O O . LEU A 1 94 ? -9.338 5.074 2.171 1.00 88.38 94 LEU A O 1
ATOM 736 N N . ALA A 1 95 ? -8.634 3.248 1.074 1.00 87.69 95 ALA A N 1
ATOM 737 C CA . ALA A 1 95 ? -9.975 2.732 0.817 1.00 87.69 95 ALA A CA 1
ATOM 738 C C . ALA A 1 95 ? -10.706 2.347 2.117 1.00 87.69 95 ALA A C 1
ATOM 740 O O . ALA A 1 95 ? -11.898 2.625 2.253 1.00 87.69 95 ALA A O 1
ATOM 741 N N . LEU A 1 96 ? -9.999 1.755 3.085 1.00 89.56 96 LEU A N 1
ATOM 742 C CA . LEU A 1 96 ? -10.541 1.434 4.407 1.00 89.56 96 LEU A CA 1
ATOM 743 C C . LEU A 1 96 ? -10.877 2.688 5.212 1.00 89.56 96 LEU A C 1
ATOM 745 O O . LEU A 1 96 ? -11.959 2.753 5.785 1.00 89.56 96 LEU A O 1
ATOM 749 N N . ASP A 1 97 ? -10.004 3.694 5.222 1.00 89.25 97 ASP A N 1
ATOM 750 C CA . ASP A 1 97 ? -10.250 4.944 5.946 1.00 89.25 97 ASP A CA 1
ATOM 751 C C . ASP A 1 97 ? -11.478 5.690 5.402 1.00 89.25 97 ASP A C 1
ATOM 753 O O . ASP A 1 97 ? -12.243 6.274 6.162 1.00 89.25 97 ASP A O 1
ATOM 757 N N . GLN A 1 98 ? -11.722 5.622 4.090 1.00 84.31 98 GLN A N 1
ATOM 758 C CA . GLN A 1 98 ? -12.900 6.240 3.474 1.00 84.31 98 GLN A CA 1
ATOM 759 C C . GLN A 1 98 ? -14.172 5.401 3.611 1.00 84.31 98 GLN A C 1
ATOM 761 O O . GLN A 1 98 ? -15.261 5.952 3.766 1.00 84.31 98 GLN A O 1
ATOM 766 N N . GLY A 1 99 ? -14.055 4.078 3.491 1.00 84.50 99 GLY A N 1
ATOM 767 C CA . GLY A 1 99 ? -15.203 3.179 3.442 1.00 84.50 99 GLY A CA 1
ATOM 768 C C . GLY A 1 99 ? -15.670 2.687 4.808 1.00 84.50 99 GLY A C 1
ATOM 769 O O . GLY A 1 99 ? -16.868 2.480 4.990 1.00 84.50 99 GLY A O 1
ATOM 770 N N . ARG A 1 100 ? -14.736 2.451 5.738 1.00 88.00 100 ARG A N 1
ATOM 771 C CA . ARG A 1 100 ? -14.939 1.841 7.066 1.00 88.00 100 ARG A CA 1
ATOM 772 C C . ARG A 1 100 ? -13.950 2.411 8.109 1.00 88.00 100 ARG A C 1
ATOM 774 O O . ARG A 1 100 ? -13.186 1.644 8.710 1.00 88.00 100 ARG A O 1
ATOM 781 N N . PRO A 1 101 ? -13.931 3.739 8.343 1.00 88.69 101 PRO A N 1
ATOM 782 C CA . PRO A 1 101 ? -12.975 4.390 9.249 1.00 88.69 101 PRO A CA 1
ATOM 783 C C . PRO A 1 101 ? -13.005 3.828 10.675 1.00 88.69 101 PRO A C 1
ATOM 785 O O . PRO A 1 101 ? -11.980 3.789 11.353 1.00 88.69 101 PRO A O 1
ATOM 788 N N . GLU A 1 102 ? -14.161 3.370 11.148 1.00 90.25 102 GLU A N 1
ATOM 789 C CA . GLU A 1 102 ? -14.325 2.768 12.468 1.00 90.25 102 GLU A CA 1
ATOM 790 C C . GLU A 1 102 ? -13.560 1.450 12.623 1.00 90.25 102 GLU A C 1
ATOM 792 O O . GLU A 1 102 ? -12.957 1.220 13.672 1.00 90.25 102 GLU A O 1
ATOM 797 N N . LEU A 1 103 ? -13.544 0.626 11.571 1.00 89.31 103 LEU A N 1
ATOM 798 C CA . LEU A 1 103 ? -12.814 -0.638 11.547 1.00 89.31 103 LEU A CA 1
ATOM 799 C C . LEU A 1 103 ? -11.311 -0.381 11.457 1.00 89.31 103 LEU A C 1
ATOM 801 O O . LEU A 1 103 ? -10.536 -0.990 12.193 1.00 89.31 103 LEU A O 1
ATOM 805 N N . LEU A 1 104 ? -10.893 0.565 10.609 1.00 91.56 104 LEU A N 1
ATOM 806 C CA . LEU A 1 104 ? -9.487 0.952 10.529 1.00 91.56 104 LEU A CA 1
ATOM 807 C C . LEU A 1 104 ? -8.969 1.440 11.886 1.00 91.56 104 LEU A C 1
ATOM 809 O O . LEU A 1 104 ? -7.911 1.007 12.342 1.00 91.56 104 LEU A O 1
ATOM 813 N N . ARG A 1 105 ? -9.748 2.278 12.577 1.00 91.75 105 ARG A N 1
ATOM 814 C CA . ARG A 1 105 ? -9.421 2.751 13.925 1.00 91.75 105 ARG A CA 1
ATOM 815 C C . ARG A 1 105 ? -9.249 1.602 14.917 1.00 91.75 105 ARG A C 1
ATOM 817 O O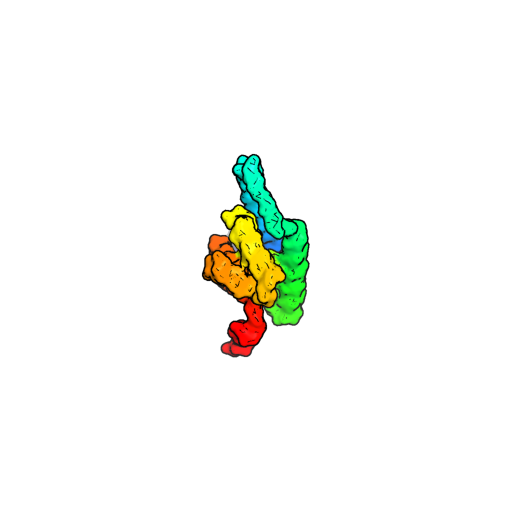 . ARG A 1 105 ? -8.320 1.629 15.721 1.00 91.75 105 ARG A O 1
ATOM 824 N N . GLU A 1 106 ? -10.135 0.609 14.884 1.00 91.56 106 GLU A N 1
ATOM 825 C CA . GLU A 1 106 ? -10.045 -0.575 15.743 1.00 91.56 106 GLU A CA 1
ATOM 826 C C . GLU A 1 106 ? -8.745 -1.348 15.499 1.00 91.56 106 GLU A C 1
ATOM 828 O O . GLU A 1 106 ? -8.005 -1.615 16.450 1.00 91.56 106 GLU A O 1
ATOM 833 N N . ALA A 1 107 ? -8.410 -1.619 14.236 1.00 91.62 107 ALA A N 1
ATOM 834 C CA . ALA A 1 107 ? -7.164 -2.290 13.882 1.00 91.62 107 ALA A CA 1
ATOM 835 C C . ALA A 1 107 ? -5.930 -1.495 14.345 1.00 91.62 107 ALA A C 1
ATOM 837 O O . ALA A 1 107 ? -5.028 -2.059 14.965 1.00 91.62 107 ALA A O 1
ATOM 838 N N . LEU A 1 108 ? -5.907 -0.174 14.144 1.00 90.06 108 LEU A N 1
ATOM 839 C CA . LEU A 1 108 ? -4.803 0.683 14.596 1.00 90.06 108 LEU A CA 1
ATOM 840 C C . LEU A 1 108 ? -4.624 0.653 16.123 1.00 90.06 108 LEU A C 1
ATOM 842 O O . LEU A 1 108 ? -3.494 0.613 16.621 1.00 90.06 108 LEU A O 1
ATOM 846 N N . VAL A 1 109 ? -5.724 0.645 16.882 1.00 90.69 109 VAL A N 1
ATOM 847 C CA . VAL A 1 109 ? -5.688 0.548 18.349 1.00 90.69 109 VAL A CA 1
ATOM 848 C C . VAL A 1 109 ? -5.151 -0.811 18.795 1.00 90.69 109 VAL A C 1
ATOM 850 O O . VAL A 1 109 ? -4.259 -0.855 19.647 1.00 90.69 109 VAL A O 1
ATOM 853 N N . ILE A 1 110 ? -5.638 -1.908 18.208 1.00 88.44 110 ILE A N 1
ATOM 854 C CA . ILE A 1 110 ? -5.190 -3.267 18.543 1.00 88.44 110 ILE A CA 1
ATOM 855 C C . ILE A 1 110 ? -3.703 -3.434 18.231 1.00 88.44 110 ILE A C 1
ATOM 857 O O . ILE A 1 110 ? -2.962 -3.944 19.074 1.00 88.44 110 ILE A O 1
ATOM 861 N N . HIS A 1 111 ? -3.242 -2.969 17.069 1.00 87.50 111 HIS A N 1
ATOM 862 C CA . HIS A 1 111 ? -1.833 -3.042 16.682 1.00 87.50 111 HIS A CA 1
ATOM 863 C C . HIS A 1 111 ? -0.940 -2.326 17.709 1.00 87.50 111 HIS A C 1
ATOM 865 O O . HIS A 1 111 ? 0.015 -2.911 18.225 1.00 87.50 111 HIS A O 1
ATOM 871 N N . LYS A 1 112 ? -1.318 -1.101 18.106 1.00 86.75 112 LYS A N 1
ATOM 872 C CA . LYS A 1 112 ? -0.588 -0.302 19.105 1.00 86.75 112 LYS A CA 1
ATOM 873 C C . LYS A 1 112 ? -0.527 -0.965 20.486 1.00 86.75 112 LYS A C 1
ATOM 875 O O . LYS A 1 112 ? 0.434 -0.747 21.219 1.00 86.75 112 LYS A O 1
ATOM 880 N N . GLN A 1 113 ? -1.550 -1.732 20.860 1.00 87.44 113 GLN A N 1
ATOM 881 C CA . GLN A 1 113 ? -1.652 -2.369 22.178 1.00 87.44 113 GLN A CA 1
ATOM 882 C C . GLN A 1 113 ? -1.007 -3.757 22.246 1.00 87.44 113 GLN A C 1
ATOM 884 O O . GLN A 1 113 ? -0.499 -4.138 23.297 1.00 87.44 113 GLN A O 1
ATOM 889 N N . SER A 1 114 ? -1.055 -4.524 21.156 1.00 79.81 114 SER A N 1
ATOM 890 C CA . SER A 1 114 ? -0.687 -5.946 21.152 1.00 79.81 114 SER A CA 1
ATOM 891 C C . SER A 1 114 ? 0.711 -6.232 20.606 1.00 79.81 114 SER A C 1
ATOM 893 O O . SER A 1 114 ? 1.240 -7.312 20.856 1.00 79.81 114 SER A O 1
ATOM 895 N N . GLY A 1 115 ? 1.317 -5.294 19.867 1.00 75.06 115 GLY A N 1
ATOM 896 C CA . GLY A 1 115 ? 2.644 -5.472 19.267 1.00 75.06 115 GLY A CA 1
ATOM 897 C C . GLY A 1 115 ? 2.711 -6.562 18.189 1.00 75.06 115 GLY A C 1
ATOM 898 O O . GLY A 1 115 ? 3.805 -6.936 17.772 1.00 75.06 115 GLY A O 1
ATOM 899 N N . VAL A 1 116 ? 1.565 -7.088 17.746 1.00 83.31 116 VAL A N 1
ATOM 900 C CA . VAL A 1 116 ? 1.481 -8.019 16.611 1.00 83.31 116 VAL A CA 1
ATOM 901 C C . VAL A 1 116 ? 1.644 -7.258 15.297 1.00 83.31 116 VAL A C 1
ATOM 903 O O . VAL A 1 116 ? 1.494 -6.036 15.264 1.00 83.31 116 VAL A O 1
ATOM 906 N N . THR A 1 117 ? 1.954 -7.955 14.205 1.00 85.69 117 THR A N 1
ATOM 907 C CA . THR A 1 117 ? 2.167 -7.286 12.915 1.00 85.69 117 THR A CA 1
ATOM 908 C C . THR A 1 117 ? 0.891 -6.567 12.440 1.00 85.69 117 THR A C 1
ATOM 910 O O . THR A 1 117 ? -0.219 -6.963 12.826 1.00 85.69 117 THR A O 1
ATOM 913 N N . PRO A 1 118 ? 1.009 -5.503 11.619 1.00 85.69 118 PRO A N 1
ATOM 914 C CA . PRO A 1 118 ? -0.156 -4.850 11.025 1.00 85.69 118 PRO A CA 1
ATOM 915 C C . PRO A 1 118 ? -1.049 -5.853 10.290 1.00 85.69 118 PRO A C 1
ATOM 917 O O . PRO A 1 118 ? -2.227 -5.963 10.612 1.00 85.69 118 PRO A O 1
ATOM 920 N N . SER A 1 119 ? -0.462 -6.695 9.436 1.00 88.62 119 SER A N 1
ATOM 921 C CA . SER A 1 119 ? -1.182 -7.713 8.666 1.00 88.62 119 SER A CA 1
ATOM 922 C C . SER A 1 119 ? -1.938 -8.722 9.538 1.00 88.62 119 SER A C 1
ATOM 924 O O . SER A 1 119 ? -3.079 -9.052 9.229 1.00 88.62 119 SER A O 1
ATOM 926 N N . ASP A 1 120 ? -1.364 -9.177 10.659 1.00 89.12 120 ASP A N 1
ATOM 927 C CA . ASP A 1 120 ? -2.077 -10.066 11.594 1.00 89.12 120 ASP A CA 1
ATOM 928 C C . ASP A 1 120 ? -3.270 -9.371 12.254 1.00 89.12 120 ASP A C 1
ATOM 930 O O . ASP A 1 120 ? -4.275 -10.007 12.580 1.00 89.12 120 ASP A O 1
ATOM 934 N N . THR A 1 121 ? -3.148 -8.068 12.505 1.00 91.44 121 THR A N 1
ATOM 935 C CA . THR A 1 121 ? -4.229 -7.276 13.090 1.00 91.44 121 THR A CA 1
ATOM 936 C C . THR A 1 121 ? -5.348 -7.071 12.079 1.00 91.44 121 THR A C 1
ATOM 938 O O . THR A 1 121 ? -6.508 -7.321 12.389 1.00 91.44 121 THR A O 1
ATOM 941 N N . GLU A 1 122 ? -5.001 -6.681 10.857 1.00 92.50 122 GLU A N 1
ATOM 942 C CA . GLU A 1 122 ? -5.939 -6.494 9.751 1.00 92.50 122 GLU A CA 1
ATOM 943 C C . GLU A 1 122 ? -6.689 -7.787 9.436 1.00 92.50 122 GLU A C 1
ATOM 945 O O . GLU A 1 122 ? -7.915 -7.785 9.380 1.00 92.50 122 GLU A O 1
ATOM 950 N N . GLN A 1 123 ? -5.988 -8.923 9.369 1.00 92.31 123 GLN A N 1
ATOM 951 C CA . GLN A 1 123 ? -6.624 -10.227 9.181 1.00 92.31 123 GLN A CA 1
ATOM 952 C C . GLN A 1 123 ? -7.634 -10.552 10.286 1.00 92.31 123 GLN A C 1
ATOM 954 O O . GLN A 1 123 ? -8.707 -11.085 10.012 1.00 92.31 123 GLN A O 1
ATOM 959 N N . LYS A 1 124 ? -7.341 -10.202 11.542 1.00 90.81 124 LYS A N 1
ATOM 960 C CA . LYS A 1 124 ? -8.271 -10.431 12.659 1.00 90.81 124 LYS A CA 1
ATOM 961 C C . LYS A 1 124 ? -9.503 -9.531 12.613 1.00 90.81 124 LYS A C 1
ATOM 963 O O . LYS A 1 124 ? -10.575 -9.984 13.002 1.00 90.81 124 LYS A O 1
ATOM 968 N N . VAL A 1 125 ? -9.351 -8.275 12.194 1.00 92.00 125 VAL A N 1
ATOM 969 C CA . VAL A 1 125 ? -10.436 -7.278 12.232 1.00 92.00 125 VAL A CA 1
ATOM 970 C C . VAL A 1 125 ? -11.259 -7.288 10.939 1.00 92.00 125 VAL A C 1
ATOM 972 O O . VAL A 1 125 ? -12.483 -7.183 10.987 1.00 92.00 125 VAL A O 1
ATOM 975 N N . PHE A 1 126 ? -10.613 -7.431 9.781 1.00 91.75 126 PHE A N 1
ATOM 976 C CA . PHE A 1 126 ? -11.235 -7.318 8.456 1.00 91.75 126 PHE A CA 1
ATOM 977 C C . PHE A 1 126 ? -11.405 -8.668 7.750 1.00 91.75 126 PHE A C 1
ATOM 979 O O . PHE A 1 126 ? -12.273 -8.792 6.886 1.00 91.75 126 PHE A O 1
ATOM 986 N N . GLY A 1 127 ? -10.591 -9.671 8.098 1.00 92.75 127 GLY A N 1
ATOM 987 C CA . GLY A 1 127 ? -10.489 -10.933 7.354 1.00 92.75 127 GLY A CA 1
ATOM 988 C C . GLY A 1 127 ? -9.645 -10.841 6.077 1.00 92.75 127 GLY A C 1
ATOM 989 O O . GLY A 1 127 ? -9.717 -11.742 5.243 1.00 92.75 127 GLY A O 1
ATOM 990 N N . PHE A 1 128 ? -8.911 -9.740 5.902 1.00 93.75 128 PHE A N 1
ATOM 991 C CA . PHE A 1 128 ? -7.959 -9.494 4.818 1.00 93.75 128 PHE A CA 1
ATOM 992 C C . PHE A 1 128 ? -6.940 -8.426 5.249 1.00 93.75 128 PHE A C 1
ATOM 994 O O . PHE A 1 128 ? -7.170 -7.715 6.229 1.00 93.75 128 PHE A O 1
ATOM 1001 N N . THR A 1 129 ? -5.833 -8.285 4.519 1.00 94.38 129 THR A N 1
ATOM 1002 C CA . THR A 1 129 ? -4.834 -7.216 4.733 1.00 94.38 129 THR A CA 1
ATOM 1003 C C . THR A 1 129 ? -5.063 -6.001 3.836 1.00 94.38 129 THR A C 1
ATOM 1005 O O . THR A 1 129 ? -5.698 -6.089 2.780 1.00 94.38 129 THR A O 1
ATOM 1008 N N . ASP A 1 130 ? -4.502 -4.851 4.209 1.00 93.69 130 ASP A N 1
ATOM 1009 C CA . ASP A 1 130 ? -4.509 -3.661 3.353 1.00 93.69 130 ASP A CA 1
ATOM 1010 C C . ASP A 1 130 ? -3.885 -3.946 1.978 1.00 93.69 130 ASP A C 1
ATOM 1012 O O . ASP A 1 130 ? -4.398 -3.491 0.953 1.00 93.69 130 ASP A O 1
ATOM 1016 N N . ALA A 1 131 ? -2.828 -4.759 1.957 1.00 95.56 131 ALA A N 1
ATOM 1017 C CA . ALA A 1 131 ? -2.143 -5.191 0.752 1.00 95.56 131 ALA A CA 1
ATOM 1018 C C . ALA A 1 131 ? -3.060 -6.038 -0.146 1.00 95.56 131 ALA A C 1
ATOM 1020 O O . ALA A 1 131 ? -3.171 -5.771 -1.344 1.00 95.56 131 ALA A O 1
ATOM 1021 N N . GLU A 1 132 ? -3.780 -7.014 0.418 1.00 95.88 132 GLU A N 1
ATOM 1022 C CA . GLU A 1 132 ? -4.754 -7.838 -0.312 1.00 95.88 132 GLU A CA 1
ATOM 1023 C C . GLU A 1 132 ? -5.863 -6.989 -0.934 1.00 95.88 132 GLU A C 1
ATOM 1025 O O . GLU A 1 132 ? -6.174 -7.143 -2.121 1.00 95.88 132 GLU A O 1
ATOM 1030 N N . LEU A 1 133 ? -6.408 -6.040 -0.169 1.00 95.12 133 LEU A N 1
ATOM 1031 C CA . LEU A 1 133 ? -7.388 -5.087 -0.680 1.00 95.12 1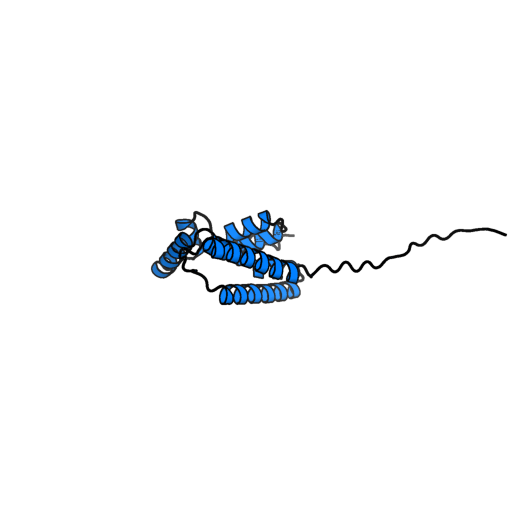33 LEU A CA 1
ATOM 1032 C C . LEU A 1 133 ? -6.788 -4.197 -1.776 1.00 95.12 133 LEU A C 1
ATOM 1034 O O . LEU A 1 133 ? -7.422 -3.983 -2.808 1.00 95.12 133 LEU A O 1
ATOM 1038 N N . GLY A 1 134 ? -5.565 -3.703 -1.587 1.00 92.06 134 GLY A N 1
ATOM 1039 C CA . GLY A 1 134 ? -4.853 -2.886 -2.567 1.00 92.06 134 GLY A CA 1
ATOM 1040 C C . GLY A 1 134 ? -4.645 -3.617 -3.894 1.00 92.06 134 GLY A C 1
ATOM 1041 O O . GLY A 1 134 ? -4.914 -3.057 -4.958 1.00 92.06 134 GLY A O 1
ATOM 1042 N N . GLY A 1 135 ? -4.238 -4.887 -3.847 1.00 92.50 135 GLY A N 1
ATOM 1043 C CA . GLY A 1 135 ? -4.089 -5.729 -5.033 1.00 92.50 135 GLY A CA 1
ATOM 1044 C C . GLY A 1 135 ? -5.422 -5.972 -5.742 1.00 92.50 135 GLY A C 1
ATOM 1045 O O . GLY A 1 135 ? -5.511 -5.833 -6.963 1.00 92.50 135 GLY A O 1
ATOM 1046 N N . ALA A 1 136 ? -6.486 -6.256 -4.985 1.00 93.75 136 ALA A N 1
ATOM 1047 C CA . ALA A 1 136 ? -7.831 -6.417 -5.538 1.00 93.75 136 ALA A CA 1
ATOM 1048 C C . ALA A 1 136 ? -8.347 -5.127 -6.202 1.00 93.75 136 ALA A C 1
ATOM 1050 O O . ALA A 1 136 ? -8.934 -5.182 -7.285 1.00 93.75 136 ALA A O 1
ATOM 1051 N N . LEU A 1 137 ? -8.087 -3.961 -5.601 1.00 87.88 137 LEU A N 1
ATOM 1052 C CA . LEU A 1 137 ? -8.410 -2.655 -6.184 1.00 87.88 137 LEU A CA 1
ATOM 1053 C C . LEU A 1 137 ? -7.628 -2.401 -7.475 1.00 87.88 137 LEU A C 1
ATOM 1055 O O . LEU A 1 137 ? -8.208 -1.940 -8.457 1.00 87.88 137 LEU A O 1
ATOM 1059 N N . ALA A 1 138 ? -6.339 -2.742 -7.508 1.00 83.06 138 ALA A N 1
ATOM 1060 C CA . ALA A 1 138 ? -5.522 -2.608 -8.710 1.00 83.06 138 ALA A CA 1
ATOM 1061 C C . ALA A 1 138 ? -6.080 -3.448 -9.876 1.00 83.06 138 ALA A C 1
ATOM 1063 O O . ALA A 1 138 ? -6.222 -2.932 -10.988 1.00 83.06 138 ALA A O 1
ATOM 1064 N N . LEU A 1 139 ? -6.484 -4.699 -9.620 1.00 86.56 139 LEU A N 1
ATOM 1065 C CA . LEU A 1 139 ? -7.160 -5.535 -10.622 1.00 86.56 139 LEU A CA 1
ATOM 1066 C C . LEU A 1 139 ? -8.504 -4.945 -11.049 1.00 86.56 139 LEU A C 1
ATOM 1068 O O . LEU A 1 139 ? -8.811 -4.902 -12.239 1.00 86.56 139 LEU A O 1
ATOM 1072 N N . HIS A 1 140 ? -9.294 -4.445 -10.098 1.00 83.12 140 HIS A N 1
ATOM 1073 C CA . HIS A 1 140 ? -10.578 -3.812 -10.389 1.00 83.12 140 HIS A CA 1
ATOM 1074 C C . HIS A 1 140 ? -10.433 -2.572 -11.290 1.00 83.12 140 HIS A C 1
ATOM 1076 O O . HIS A 1 140 ? -11.280 -2.312 -12.144 1.00 83.12 14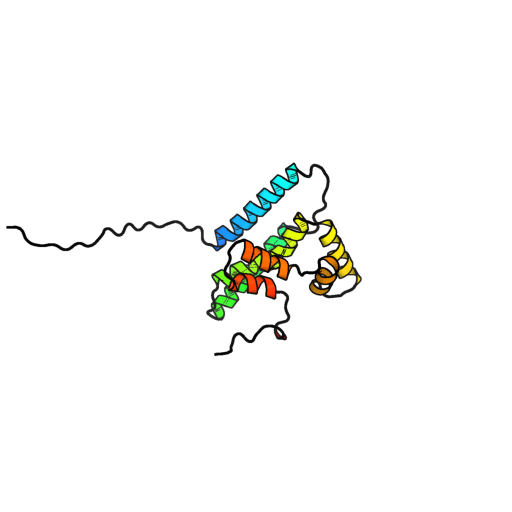0 HIS A O 1
ATOM 1082 N N . TRP A 1 141 ? -9.331 -1.833 -11.154 1.00 85.31 141 TRP A N 1
ATOM 1083 C CA . TRP A 1 141 ? -8.975 -0.712 -12.028 1.00 85.31 141 TRP A CA 1
ATOM 1084 C C . TRP A 1 141 ? -8.321 -1.127 -13.355 1.00 85.31 141 TRP A C 1
ATOM 1086 O O . TRP A 1 141 ? -7.953 -0.258 -14.144 1.00 85.31 141 TRP A O 1
ATOM 1096 N N . ASN A 1 142 ? -8.252 -2.428 -13.654 1.00 79.31 142 ASN A N 1
ATOM 1097 C CA . ASN A 1 142 ? -7.656 -3.010 -14.861 1.00 79.31 142 ASN A CA 1
ATOM 1098 C C . ASN A 1 142 ? -6.145 -2.758 -15.003 1.00 79.31 142 ASN A C 1
ATOM 1100 O O . ASN A 1 142 ? -5.635 -2.667 -16.124 1.00 79.31 142 ASN A O 1
ATOM 1104 N N . PHE A 1 143 ? -5.412 -2.645 -13.891 1.00 82.06 143 PHE A N 1
ATOM 1105 C CA . PHE A 1 143 ? -3.952 -2.707 -13.949 1.00 82.06 143 PHE A CA 1
ATOM 1106 C C . PHE A 1 143 ? -3.468 -4.130 -14.287 1.00 82.06 143 PHE A C 1
ATOM 1108 O O . PHE A 1 143 ? -4.189 -5.100 -14.041 1.00 82.06 143 PHE A O 1
ATOM 1115 N N . PRO A 1 144 ? -2.249 -4.279 -14.843 1.00 84.50 144 PRO A N 1
ATOM 1116 C CA . PRO A 1 144 ? -1.657 -5.589 -15.101 1.00 84.50 144 PRO A CA 1
ATOM 1117 C C . PRO A 1 144 ? -1.541 -6.449 -13.833 1.00 84.50 144 PRO A C 1
ATOM 1119 O O . PRO A 1 144 ? -1.285 -5.929 -12.747 1.00 84.50 144 PRO A O 1
ATOM 1122 N N . GLU A 1 145 ? -1.648 -7.773 -13.989 1.00 91.81 145 GLU A N 1
ATOM 1123 C CA . GLU A 1 145 ? -1.519 -8.744 -12.886 1.00 91.81 145 GLU A CA 1
ATOM 1124 C C . GLU A 1 145 ? -0.180 -8.621 -12.147 1.00 91.81 145 GLU A C 1
ATOM 1126 O O . GLU A 1 145 ? -0.120 -8.788 -10.931 1.00 91.81 145 GLU A O 1
ATOM 1131 N N . SER A 1 146 ? 0.895 -8.295 -12.867 1.00 90.69 146 SER A N 1
ATOM 1132 C CA . SER A 1 146 ? 2.224 -8.068 -12.298 1.00 90.69 146 SER A CA 1
ATOM 1133 C C . SER A 1 146 ? 2.236 -6.894 -11.313 1.00 90.69 146 SER A C 1
ATOM 1135 O O . SER A 1 146 ? 2.768 -7.026 -10.211 1.00 90.69 146 SER A O 1
ATOM 1137 N N . LEU A 1 147 ? 1.561 -5.791 -11.647 1.00 88.00 147 LEU A N 1
ATOM 1138 C CA . LEU A 1 147 ? 1.426 -4.624 -10.777 1.00 88.00 147 LEU A CA 1
ATOM 1139 C C . LEU A 1 147 ? 0.521 -4.936 -9.588 1.00 88.00 147 LEU A C 1
ATOM 1141 O O . LEU A 1 147 ? 0.872 -4.630 -8.450 1.00 88.00 147 LEU A O 1
ATOM 1145 N N . ALA A 1 148 ? -0.631 -5.561 -9.835 1.00 90.00 148 ALA A N 1
ATOM 1146 C CA . ALA A 1 148 ? -1.551 -5.937 -8.769 1.00 90.00 148 ALA A CA 1
ATOM 1147 C C . ALA A 1 148 ? -0.912 -6.913 -7.771 1.00 90.00 148 ALA A C 1
ATOM 1149 O O . ALA A 1 148 ? -1.099 -6.769 -6.564 1.00 90.00 148 ALA A O 1
ATOM 1150 N N . SER A 1 149 ? -0.108 -7.858 -8.263 1.00 94.69 149 SER A N 1
ATOM 1151 C CA . SER A 1 149 ? 0.676 -8.768 -7.429 1.00 94.69 149 SER A CA 1
ATOM 1152 C C . SER A 1 149 ? 1.737 -8.022 -6.625 1.00 94.69 149 SER A C 1
ATOM 1154 O O . SER A 1 149 ? 1.836 -8.235 -5.423 1.00 94.69 149 SER A O 1
ATOM 1156 N N . ALA A 1 150 ? 2.463 -7.079 -7.234 1.00 93.56 150 ALA A N 1
ATOM 1157 C CA . ALA A 1 150 ? 3.432 -6.255 -6.512 1.00 93.56 150 ALA A CA 1
ATOM 1158 C C . ALA A 1 150 ? 2.786 -5.446 -5.372 1.00 93.56 150 ALA A C 1
ATOM 1160 O O . ALA A 1 150 ? 3.360 -5.349 -4.291 1.00 93.56 150 ALA A O 1
ATOM 1161 N N . VAL A 1 151 ? 1.581 -4.905 -5.585 1.00 94.00 151 VAL A N 1
ATOM 1162 C CA . VAL A 1 151 ? 0.803 -4.219 -4.539 1.00 94.00 151 VAL A CA 1
ATOM 1163 C C . VAL A 1 151 ? 0.350 -5.201 -3.454 1.00 94.00 151 VAL A C 1
ATOM 1165 O O . VAL A 1 151 ? 0.521 -4.916 -2.274 1.00 94.00 151 VAL A O 1
ATOM 1168 N N . ARG A 1 152 ? -0.188 -6.367 -3.827 1.00 95.75 152 ARG A N 1
ATOM 1169 C CA . ARG A 1 152 ? -0.665 -7.390 -2.881 1.00 95.75 152 ARG A CA 1
ATOM 1170 C C . ARG A 1 152 ? 0.438 -7.949 -1.991 1.00 95.75 152 ARG A C 1
ATOM 1172 O O . ARG A 1 152 ? 0.218 -8.215 -0.815 1.00 95.75 152 ARG A O 1
ATOM 1179 N N . ASP A 1 153 ? 1.615 -8.149 -2.563 1.00 94.12 153 ASP A N 1
ATOM 1180 C CA . ASP A 1 153 ? 2.695 -8.892 -1.928 1.00 94.12 153 ASP A CA 1
ATOM 1181 C C . ASP A 1 153 ? 3.732 -7.963 -1.258 1.00 94.12 153 ASP A C 1
ATOM 1183 O O . ASP A 1 153 ? 4.709 -8.447 -0.690 1.00 94.12 153 ASP A O 1
ATOM 1187 N N . HIS A 1 154 ? 3.509 -6.638 -1.254 1.00 92.38 154 HIS A N 1
ATOM 1188 C CA . HIS A 1 154 ? 4.479 -5.632 -0.786 1.00 92.38 154 HIS A CA 1
ATOM 1189 C C . HIS A 1 154 ? 4.876 -5.764 0.696 1.00 92.38 154 HIS A C 1
ATOM 1191 O O . HIS A 1 154 ? 5.988 -5.397 1.069 1.00 92.38 154 HIS A O 1
ATOM 1197 N N . ALA A 1 155 ? 3.967 -6.260 1.541 1.00 88.38 155 ALA A N 1
ATOM 1198 C CA . ALA A 1 155 ? 4.179 -6.431 2.979 1.00 88.38 155 ALA A CA 1
ATOM 1199 C C . ALA A 1 155 ? 4.688 -7.838 3.347 1.00 88.38 155 ALA A C 1
ATOM 1201 O O . ALA A 1 155 ? 4.929 -8.129 4.520 1.00 88.38 155 ALA A O 1
ATOM 1202 N N . ARG A 1 156 ? 4.837 -8.738 2.364 1.00 86.44 156 ARG A N 1
ATOM 1203 C CA . ARG A 1 156 ? 5.319 -10.101 2.610 1.00 86.44 156 ARG A CA 1
ATOM 1204 C C . ARG A 1 156 ? 6.813 -10.099 2.911 1.00 86.44 156 ARG A C 1
ATOM 1206 O O . ARG A 1 156 ? 7.583 -9.330 2.341 1.00 86.44 156 ARG A O 1
ATOM 1213 N N . SER A 1 157 ? 7.234 -11.027 3.770 1.00 83.19 157 SER A N 1
ATOM 1214 C CA . SER A 1 157 ? 8.662 -11.281 3.976 1.00 83.19 157 SER A CA 1
ATOM 1215 C C . SER A 1 157 ? 9.301 -11.759 2.672 1.00 83.19 157 SER A C 1
ATOM 1217 O O . SER A 1 157 ? 8.727 -12.609 1.984 1.00 83.19 157 SER A O 1
ATOM 1219 N N . LEU A 1 158 ? 10.502 -11.263 2.364 1.00 80.12 158 LEU A N 1
ATOM 1220 C CA . LEU A 1 158 ? 11.249 -11.633 1.157 1.00 80.12 158 LEU A CA 1
ATOM 1221 C C . LEU A 1 158 ? 11.464 -13.151 1.049 1.00 80.12 158 LEU A C 1
ATOM 1223 O O . LEU A 1 158 ? 11.345 -13.697 -0.041 1.00 80.12 158 LEU A O 1
ATOM 1227 N N . ASP A 1 159 ? 11.658 -13.841 2.177 1.00 80.38 159 ASP A N 1
ATOM 1228 C CA . ASP A 1 159 ? 11.841 -15.303 2.234 1.00 80.38 159 ASP A CA 1
ATOM 1229 C C . ASP A 1 159 ? 10.595 -16.096 1.799 1.00 80.38 159 ASP A C 1
ATOM 1231 O O . ASP A 1 159 ? 10.654 -17.301 1.570 1.00 80.38 159 ASP A O 1
ATOM 1235 N N . THR A 1 160 ? 9.439 -15.432 1.734 1.00 78.19 160 THR A N 1
ATOM 1236 C CA . THR A 1 160 ? 8.146 -16.044 1.394 1.00 78.19 160 THR A CA 1
ATOM 1237 C C . THR A 1 160 ? 7.676 -15.704 -0.016 1.00 78.19 160 THR A C 1
ATOM 1239 O O . THR A 1 160 ? 6.577 -16.120 -0.404 1.00 78.19 160 THR A O 1
ATOM 1242 N N . LEU A 1 161 ? 8.461 -14.917 -0.757 1.00 72.31 161 LEU A N 1
ATOM 1243 C CA . LEU A 1 161 ? 8.191 -14.587 -2.149 1.00 72.31 161 LEU A CA 1
ATOM 1244 C C . LEU A 1 161 ? 8.721 -15.706 -3.061 1.00 72.31 161 LEU A C 1
ATOM 1246 O O . LEU A 1 161 ? 9.754 -16.306 -2.764 1.00 72.31 161 LEU A O 1
ATOM 1250 N N . PRO A 1 162 ? 8.027 -16.013 -4.170 1.00 70.12 162 PRO A N 1
ATOM 1251 C CA . PRO A 1 162 ? 8.532 -16.966 -5.147 1.00 70.12 162 PRO A CA 1
ATOM 1252 C C . PRO A 1 162 ? 9.845 -16.457 -5.753 1.00 70.12 162 PRO A C 1
ATOM 1254 O O . PRO A 1 162 ? 9.958 -15.281 -6.102 1.00 70.12 162 PRO A O 1
ATOM 1257 N N . ASP A 1 163 ? 10.824 -17.351 -5.898 1.00 66.25 163 ASP A N 1
ATOM 1258 C CA . ASP A 1 163 ? 12.130 -17.028 -6.470 1.00 66.25 163 ASP A CA 1
ATOM 1259 C C . ASP A 1 163 ? 11.969 -16.593 -7.935 1.00 66.25 163 ASP A C 1
ATOM 1261 O O . ASP A 1 163 ? 11.774 -17.407 -8.843 1.00 66.25 163 ASP A O 1
ATOM 1265 N N . THR A 1 164 ? 12.055 -15.286 -8.183 1.00 62.81 164 THR A N 1
ATOM 1266 C CA . THR A 1 164 ? 11.880 -14.689 -9.518 1.00 62.81 164 THR A CA 1
ATOM 1267 C C . THR A 1 164 ? 13.071 -14.938 -10.450 1.00 62.81 164 THR A C 1
ATOM 1269 O O . THR A 1 164 ? 13.027 -14.554 -11.616 1.00 62.81 164 THR A O 1
ATOM 1272 N N . LYS A 1 165 ? 14.128 -15.607 -9.960 1.00 48.59 165 LYS A N 1
ATOM 1273 C CA . LYS A 1 165 ? 15.336 -15.998 -10.711 1.00 48.59 165 LYS A CA 1
ATOM 1274 C C . LYS A 1 165 ? 15.326 -17.448 -11.215 1.00 48.59 165 LYS A C 1
ATOM 1276 O O . LYS A 1 165 ? 16.383 -17.974 -11.563 1.00 48.59 165 LYS A O 1
ATOM 1281 N N . SER A 1 166 ? 14.168 -18.103 -11.266 1.00 32.72 166 SER A N 1
ATOM 1282 C CA . SER A 1 166 ? 14.062 -19.399 -11.949 1.00 32.72 166 SER A CA 1
ATOM 1283 C C . SER A 1 166 ? 14.071 -19.189 -13.477 1.00 32.72 166 SER A C 1
ATOM 1285 O O . SER A 1 166 ? 13.338 -18.316 -13.941 1.00 32.72 166 SER A O 1
ATOM 1287 N N . PRO A 1 167 ? 14.921 -19.912 -14.237 1.00 41.44 167 PRO A N 1
ATOM 1288 C CA . PRO A 1 167 ? 15.123 -19.709 -15.676 1.00 41.44 167 PRO A CA 1
ATOM 1289 C C . PRO A 1 167 ? 13.900 -20.046 -16.537 1.00 41.44 167 PRO A C 1
ATOM 1291 O O . PRO A 1 167 ? 13.097 -20.916 -16.129 1.00 41.44 167 PRO A O 1
#

Secondary structure (DSSP, 8-state):
--------------------HHHHHHHHHHHHHHHHHHHHHHH-SS----SS-HHHHHHHHHHHHHHHHHHHHHTTS-HHHHHHHHHHTTHHHHHHHHH-HHHHHHHHHHHHHH---HHHHHHHHHSS-HHHHHHHHHHHTT--HHHHHHHHTTTS-GGGS--TT--